Protein AF-A0A9E7KMR8-F1 (afdb_monomer)

Radius of gyration: 13.75 Å; Cα contacts (8 Å, |Δi|>4): 75; chains: 1; bounding box: 34×32×30 Å

Secondary structure (DSSP, 8-state):
-----HHHHHHHHHHHHHH-SS-SSEEEHHHHHHHHHHTT----HHHHHHHHHTT-SS-SSEEEHHHHHHHHHHHHHTSSS--S---THHHHHHHHHHHHHHHSS--

pLDDT: mean 72.08, std 16.03, range [33.34, 89.75]

Foldseek 3Di:
DPDDDPVNLVLLVVLVCLQDVVPPQWRALVSVQVLLVVVVHHDDSVVSQVLCVVQVPVPPRIHGSVSSCVLVVVVVVPPDDDDPDDDDNSVSSVVSSVVVVVVPPPD

Organism: NCBI:txid320322

Mean predicted aligned error: 9.57 Å

Structure (mmCIF, N/CA/C/O backbone):
data_AF-A0A9E7KMR8-F1
#
_entry.id   AF-A0A9E7KMR8-F1
#
loop_
_atom_site.group_PDB
_atom_site.id
_atom_site.type_symbol
_atom_site.label_atom_id
_atom_site.label_alt_id
_atom_site.label_comp_id
_atom_site.label_asym_id
_atom_site.label_entity_id
_atom_site.label_seq_id
_atom_site.pdbx_PDB_ins_code
_atom_site.Cartn_x
_atom_site.Cartn_y
_atom_site.Cartn_z
_atom_site.occupancy
_atom_site.B_iso_or_equiv
_atom_site.auth_seq_id
_atom_site.auth_comp_id
_atom_site.auth_asym_id
_atom_site.auth_atom_id
_atom_site.pdbx_PDB_model_num
ATOM 1 N N . MET A 1 1 ? 17.692 -15.069 -8.420 1.00 45.44 1 MET A N 1
ATOM 2 C CA . MET A 1 1 ? 16.412 -14.342 -8.398 1.00 45.44 1 MET A CA 1
ATOM 3 C C . MET A 1 1 ? 15.337 -15.403 -8.337 1.00 45.44 1 MET A C 1
ATOM 5 O O . MET A 1 1 ? 15.158 -16.107 -9.320 1.00 45.44 1 MET A O 1
ATOM 9 N N . ASP A 1 2 ? 14.780 -15.646 -7.154 1.00 53.00 2 ASP A N 1
ATOM 10 C CA . ASP A 1 2 ? 13.748 -16.662 -6.948 1.00 53.00 2 ASP A CA 1
ATOM 11 C C . ASP A 1 2 ? 12.556 -16.337 -7.849 1.00 53.00 2 ASP A C 1
ATOM 13 O O . ASP A 1 2 ? 11.912 -15.303 -7.690 1.00 53.00 2 ASP A O 1
ATOM 17 N N . LEU A 1 3 ? 12.347 -17.184 -8.854 1.00 56.38 3 LEU A N 1
ATOM 18 C CA . LEU A 1 3 ? 11.272 -17.060 -9.827 1.00 56.38 3 LEU A CA 1
ATOM 19 C C . LEU A 1 3 ? 9.958 -17.354 -9.103 1.00 56.38 3 LEU A C 1
ATOM 21 O O . LEU A 1 3 ? 9.582 -18.515 -8.946 1.00 56.38 3 LEU A O 1
ATOM 25 N N . LEU A 1 4 ? 9.291 -16.302 -8.624 1.00 67.62 4 LEU A N 1
ATOM 26 C CA . LEU A 1 4 ? 7.864 -16.378 -8.327 1.00 67.62 4 LEU A CA 1
ATOM 27 C C . LEU A 1 4 ? 7.171 -16.874 -9.598 1.00 67.62 4 LEU A C 1
ATOM 29 O O . LEU A 1 4 ? 7.463 -16.387 -10.693 1.00 67.62 4 LEU A O 1
ATOM 33 N N . THR A 1 5 ? 6.318 -17.885 -9.471 1.00 78.69 5 THR A N 1
ATOM 34 C CA . THR A 1 5 ? 5.591 -18.415 -10.630 1.00 78.69 5 THR A CA 1
ATOM 35 C C . THR A 1 5 ? 4.595 -17.375 -11.133 1.00 78.69 5 THR A C 1
ATOM 37 O O . THR A 1 5 ? 4.129 -16.537 -10.362 1.00 78.69 5 THR A O 1
ATOM 40 N N . GLU A 1 6 ? 4.228 -17.438 -12.414 1.00 78.94 6 GLU A N 1
ATOM 41 C CA . GLU A 1 6 ? 3.209 -16.544 -12.992 1.00 78.94 6 GLU A CA 1
ATOM 42 C C . GLU A 1 6 ? 1.898 -16.579 -12.191 1.00 78.94 6 GLU A C 1
ATOM 44 O O . GLU A 1 6 ? 1.259 -15.552 -11.998 1.00 78.94 6 GLU A O 1
ATOM 49 N N . GLU A 1 7 ? 1.554 -17.740 -11.633 1.00 78.62 7 GLU A N 1
ATOM 50 C CA . GLU A 1 7 ? 0.391 -17.922 -10.761 1.00 78.62 7 GLU A CA 1
ATOM 51 C C . GLU A 1 7 ? 0.517 -17.124 -9.449 1.00 78.62 7 GLU A C 1
ATOM 53 O O . GLU A 1 7 ? -0.408 -16.414 -9.067 1.00 78.62 7 GLU A O 1
ATOM 58 N N . GLN A 1 8 ? 1.691 -17.145 -8.803 1.00 75.88 8 GLN A N 1
ATOM 59 C CA . GLN A 1 8 ? 1.947 -16.340 -7.603 1.00 75.88 8 GLN A CA 1
ATOM 60 C C . GLN A 1 8 ? 1.958 -14.845 -7.913 1.00 75.88 8 GLN A C 1
ATOM 62 O O . GLN A 1 8 ? 1.422 -14.052 -7.144 1.00 75.88 8 GLN A O 1
ATOM 67 N N . ILE A 1 9 ? 2.562 -14.456 -9.037 1.00 80.88 9 ILE A N 1
ATOM 68 C CA . ILE A 1 9 ? 2.569 -13.062 -9.485 1.00 80.88 9 ILE A CA 1
ATOM 69 C C . ILE A 1 9 ? 1.132 -12.597 -9.729 1.00 80.88 9 ILE A C 1
ATOM 71 O O . ILE A 1 9 ? 0.785 -11.513 -9.274 1.00 80.88 9 ILE A O 1
ATOM 75 N N . SER A 1 10 ? 0.285 -13.423 -10.350 1.00 82.50 10 SER A N 1
ATOM 76 C CA . SER A 1 10 ? -1.136 -13.124 -10.551 1.00 82.50 10 SER A CA 1
ATOM 77 C C . SER A 1 10 ? -1.879 -12.957 -9.225 1.00 82.50 10 SER A C 1
ATOM 79 O O . SER A 1 10 ? -2.595 -11.973 -9.058 1.00 82.50 10 SER A O 1
ATOM 81 N N . GLU A 1 11 ? -1.673 -13.849 -8.248 1.00 79.44 11 GLU A N 1
ATOM 82 C CA . GLU A 1 11 ? -2.271 -13.702 -6.910 1.00 79.44 11 GLU A CA 1
ATOM 83 C C . GLU A 1 1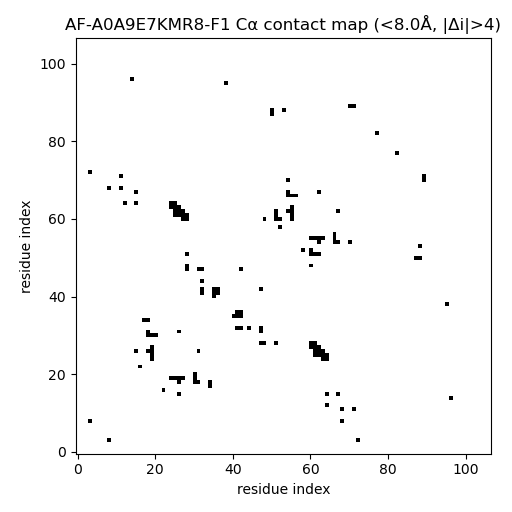1 ? -1.831 -12.391 -6.232 1.00 79.44 11 GLU A C 1
ATOM 85 O O . GLU A 1 11 ? -2.644 -11.699 -5.611 1.00 79.44 11 GLU A O 1
ATOM 90 N N . PHE A 1 12 ? -0.553 -12.020 -6.361 1.00 80.75 12 PHE A N 1
ATOM 91 C CA . PHE A 1 12 ? -0.025 -10.774 -5.802 1.00 80.75 12 PHE A CA 1
ATOM 92 C C . PHE A 1 12 ? -0.480 -9.534 -6.569 1.00 80.75 12 PHE A C 1
ATOM 94 O O . PHE A 1 12 ? -0.691 -8.495 -5.956 1.00 80.75 12 PHE A O 1
ATOM 101 N N . GLN A 1 13 ? -0.678 -9.627 -7.878 1.00 83.50 13 GLN A N 1
ATOM 102 C CA . GLN A 1 13 ? -1.194 -8.539 -8.700 1.00 83.50 13 GLN A CA 1
ATOM 103 C C . GLN A 1 13 ? -2.669 -8.279 -8.397 1.00 83.50 13 GLN A C 1
ATOM 105 O O . GLN A 1 13 ? -3.085 -7.139 -8.207 1.00 83.50 13 GLN A O 1
ATOM 110 N N . GLU A 1 14 ? -3.457 -9.343 -8.265 1.00 83.00 14 GLU A N 1
ATOM 111 C CA . GLU A 1 14 ? -4.842 -9.259 -7.827 1.00 83.00 14 GLU A CA 1
ATOM 112 C C . GLU A 1 14 ? -4.955 -8.649 -6.428 1.00 83.00 14 GLU A C 1
ATOM 114 O O . GLU A 1 14 ? -5.85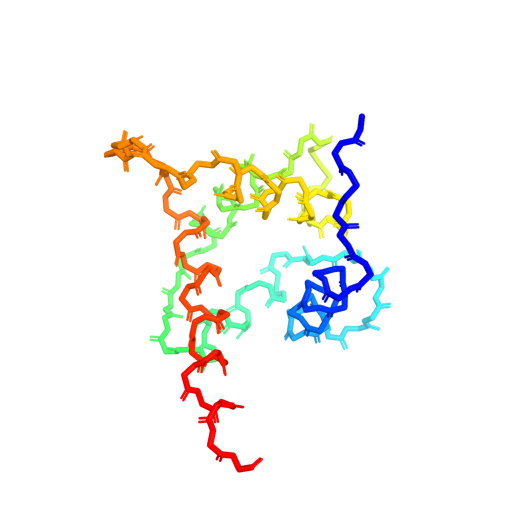7 -7.851 -6.169 1.00 83.00 14 GLU A O 1
ATOM 119 N N . ALA A 1 15 ? -4.075 -9.056 -5.512 1.00 81.50 15 ALA A N 1
ATOM 120 C CA . ALA A 1 15 ? -3.943 -8.474 -4.185 1.00 81.50 15 ALA A CA 1
ATOM 121 C C . ALA A 1 15 ? -3.634 -6.978 -4.260 1.00 81.50 15 ALA A C 1
ATOM 123 O O . ALA A 1 15 ? -4.325 -6.191 -3.621 1.00 81.50 15 ALA A O 1
ATOM 124 N N . PHE A 1 16 ? -2.636 -6.608 -5.061 1.00 83.19 16 PHE A N 1
ATOM 125 C CA . PHE A 1 16 ? -2.163 -5.241 -5.226 1.00 83.19 16 PHE A CA 1
ATOM 126 C C . PHE A 1 16 ? -3.267 -4.318 -5.745 1.00 83.19 16 PHE A C 1
ATOM 128 O O . PHE A 1 16 ? -3.554 -3.321 -5.102 1.00 83.19 16 PHE A O 1
ATOM 135 N N . CYS A 1 17 ? -3.997 -4.728 -6.785 1.00 84.31 17 CYS A N 1
ATOM 136 C CA . CYS A 1 17 ? -5.141 -3.990 -7.346 1.00 84.31 17 CYS A CA 1
ATOM 137 C C . CYS A 1 17 ? -6.313 -3.807 -6.356 1.00 84.31 17 CYS A C 1
ATOM 139 O O . CYS A 1 17 ? -7.241 -3.029 -6.564 1.00 84.31 17 CYS A O 1
ATOM 141 N N . LEU A 1 18 ? -6.317 -4.552 -5.250 1.00 82.44 18 LEU A N 1
ATOM 142 C CA . LEU A 1 18 ? -7.297 -4.361 -4.188 1.00 82.44 18 LEU A CA 1
ATOM 143 C C . LEU A 1 18 ? -6.940 -3.149 -3.314 1.00 82.44 18 LEU A C 1
ATOM 145 O O . LEU A 1 18 ? -7.859 -2.472 -2.836 1.00 82.44 18 LEU A O 1
ATOM 149 N N . PHE A 1 19 ? -5.639 -2.891 -3.149 1.00 82.31 19 PHE A N 1
ATOM 150 C CA . PHE A 1 19 ? -5.072 -1.743 -2.446 1.00 82.31 19 PHE A CA 1
ATOM 151 C C . PHE A 1 19 ? -4.951 -0.516 -3.351 1.00 82.31 19 PHE A C 1
ATOM 153 O O . PHE A 1 19 ? -5.529 0.508 -3.008 1.00 82.31 19 PHE A O 1
ATOM 160 N N . ASP A 1 20 ? -4.279 -0.668 -4.488 1.00 86.00 20 ASP A N 1
ATOM 161 C CA . ASP A 1 20 ? -4.097 0.332 -5.542 1.00 86.00 20 ASP A CA 1
ATOM 162 C C . ASP A 1 20 ? -5.439 0.590 -6.254 1.00 86.00 20 ASP A C 1
ATOM 164 O O . ASP A 1 20 ? -5.974 -0.278 -6.956 1.00 86.00 20 ASP A O 1
ATOM 168 N N . LYS A 1 21 ? -6.045 1.749 -5.981 1.00 81.00 21 LYS A N 1
ATOM 169 C CA . LYS A 1 21 ? -7.373 2.127 -6.489 1.00 81.00 21 LYS A CA 1
ATOM 170 C C . LYS A 1 21 ? -7.301 2.911 -7.781 1.00 81.00 21 LYS A C 1
ATOM 172 O O . LYS A 1 21 ? -8.260 2.842 -8.557 1.00 81.00 21 LYS A O 1
ATOM 177 N N . ASP A 1 22 ? -6.243 3.680 -7.975 1.00 85.00 22 ASP A N 1
ATOM 178 C CA . ASP A 1 22 ? -6.052 4.492 -9.170 1.00 85.00 22 ASP A CA 1
ATOM 179 C C . ASP A 1 22 ? -5.311 3.737 -10.286 1.00 85.00 22 ASP A C 1
ATOM 181 O O . ASP A 1 22 ? -5.420 4.116 -11.456 1.00 85.00 22 ASP A O 1
ATOM 185 N N . GLY A 1 23 ? -4.699 2.599 -9.959 1.00 82.38 23 GLY A N 1
ATOM 186 C CA . GLY A 1 23 ? -3.998 1.722 -10.884 1.00 82.38 23 GLY A CA 1
ATOM 187 C C . GLY A 1 23 ? -2.640 2.278 -11.296 1.00 82.38 23 GLY A C 1
ATOM 188 O O . GLY A 1 23 ? -2.187 1.971 -12.406 1.00 82.38 23 GLY A O 1
ATOM 189 N N . ASP A 1 24 ? -2.030 3.135 -10.475 1.00 86.62 24 ASP A N 1
ATOM 190 C CA . ASP A 1 24 ? -0.754 3.780 -10.780 1.00 86.62 24 ASP A CA 1
ATOM 191 C C . ASP A 1 24 ? 0.459 2.849 -10.566 1.00 86.62 24 ASP A C 1
ATOM 193 O O . ASP A 1 24 ? 1.551 3.122 -11.076 1.00 86.62 24 ASP A O 1
ATOM 197 N N . GLY A 1 25 ? 0.249 1.697 -9.914 1.00 85.56 25 GLY A N 1
ATOM 198 C CA . GLY A 1 25 ? 1.291 0.720 -9.609 1.00 85.56 25 GLY A CA 1
ATOM 199 C C . GLY A 1 25 ? 2.019 0.958 -8.280 1.00 85.56 25 GLY A C 1
ATOM 200 O O . GLY A 1 25 ? 2.999 0.249 -8.009 1.00 85.56 25 GLY A O 1
ATOM 201 N N . CYS A 1 26 ? 1.539 1.892 -7.454 1.00 87.75 26 CYS A N 1
ATOM 202 C CA . CYS A 1 26 ? 2.135 2.337 -6.199 1.00 87.75 26 CYS A CA 1
ATOM 203 C C . CYS A 1 26 ? 1.059 2.520 -5.114 1.00 87.75 26 CYS A C 1
ATOM 205 O O . CYS A 1 26 ? 0.210 3.389 -5.192 1.00 87.75 26 CYS A O 1
ATOM 207 N N . ILE A 1 27 ? 1.123 1.761 -4.018 1.00 87.75 27 ILE A N 1
ATOM 208 C CA . ILE A 1 27 ? 0.150 1.929 -2.928 1.00 87.75 27 ILE A CA 1
ATOM 209 C C . ILE A 1 27 ? 0.580 3.094 -2.043 1.00 87.75 27 ILE A C 1
ATOM 211 O O . ILE A 1 27 ? 1.580 3.016 -1.321 1.00 87.75 27 ILE A O 1
ATOM 215 N N . THR A 1 28 ? -0.216 4.151 -2.038 1.00 89.75 28 THR A N 1
ATOM 216 C CA . THR A 1 28 ? -0.012 5.315 -1.173 1.00 89.75 28 THR A CA 1
ATOM 217 C C . THR A 1 28 ? -0.529 5.082 0.252 1.00 89.75 28 THR A C 1
ATOM 219 O O . THR A 1 28 ? -1.303 4.162 0.542 1.00 89.75 28 THR A O 1
ATOM 222 N N . LEU A 1 29 ? -0.136 5.960 1.182 1.00 88.50 29 LEU A N 1
ATOM 223 C CA . LEU A 1 29 ? -0.632 5.933 2.563 1.00 88.50 29 LEU A CA 1
ATOM 224 C C . LEU A 1 29 ? -2.158 6.033 2.654 1.00 88.50 29 LEU A C 1
ATOM 226 O O . LEU A 1 29 ? -2.782 5.365 3.485 1.00 88.50 29 LEU A O 1
ATOM 230 N N . GLU A 1 30 ? -2.759 6.855 1.798 1.00 89.19 30 GLU A N 1
ATOM 231 C CA . GLU A 1 30 ? -4.203 7.067 1.757 1.00 89.19 30 GLU A CA 1
ATOM 232 C C . GLU A 1 30 ? -4.944 5.807 1.300 1.00 89.19 30 GLU A C 1
ATOM 234 O O . GLU A 1 30 ? -5.954 5.420 1.900 1.00 89.19 30 GLU A O 1
ATOM 239 N N . GLU A 1 31 ? -4.419 5.120 0.290 1.00 88.94 31 GLU A N 1
ATOM 240 C CA . GLU A 1 31 ? -4.985 3.877 -0.230 1.00 88.94 31 GLU A CA 1
ATOM 241 C C . GLU A 1 31 ? -4.846 2.730 0.762 1.00 88.94 31 GLU A C 1
ATOM 243 O O . GLU A 1 31 ? -5.829 2.046 1.075 1.00 88.94 31 GLU A O 1
ATOM 248 N N . LEU A 1 32 ? -3.657 2.580 1.353 1.00 86.06 32 LEU A N 1
ATOM 249 C CA . LEU A 1 32 ? -3.414 1.617 2.420 1.00 86.06 32 LEU A CA 1
ATOM 250 C C . LEU A 1 32 ? -4.383 1.849 3.588 1.00 86.06 32 LEU A C 1
ATOM 252 O O . LEU A 1 32 ? -5.042 0.917 4.057 1.00 86.06 32 LEU A O 1
ATOM 256 N N . GLY A 1 33 ? -4.529 3.102 4.026 1.00 86.31 33 GLY A N 1
ATOM 257 C CA . GLY A 1 33 ? -5.461 3.487 5.081 1.00 86.31 33 GLY A CA 1
ATOM 258 C C . GLY A 1 33 ? -6.917 3.195 4.725 1.00 86.31 33 GLY A C 1
ATOM 259 O O . GLY A 1 33 ? -7.665 2.683 5.561 1.00 86.31 33 GLY A O 1
ATOM 260 N N . THR A 1 34 ? -7.321 3.466 3.485 1.00 87.19 34 THR A N 1
ATOM 261 C CA . THR A 1 34 ? -8.680 3.214 2.985 1.00 87.19 34 THR A CA 1
ATOM 262 C C . THR A 1 34 ? -9.014 1.726 3.002 1.00 87.19 34 THR A C 1
ATOM 264 O O . THR A 1 34 ? -10.095 1.333 3.458 1.00 87.19 34 THR A O 1
ATOM 267 N N . VAL A 1 35 ? -8.085 0.873 2.568 1.00 83.50 35 VAL A N 1
ATOM 268 C CA . VAL A 1 35 ? -8.288 -0.581 2.574 1.00 83.50 35 VAL A CA 1
ATOM 269 C C . VAL A 1 35 ? -8.313 -1.129 3.994 1.00 83.50 35 VAL A C 1
ATOM 271 O O . VAL A 1 35 ? -9.210 -1.900 4.329 1.00 83.50 35 VAL A O 1
ATOM 274 N N . ILE A 1 36 ? -7.401 -0.693 4.865 1.00 81.44 36 ILE A N 1
ATOM 275 C CA . ILE A 1 36 ? -7.378 -1.149 6.260 1.00 81.44 36 ILE A CA 1
ATOM 276 C C . ILE A 1 36 ? -8.668 -0.734 6.994 1.00 81.44 36 ILE A C 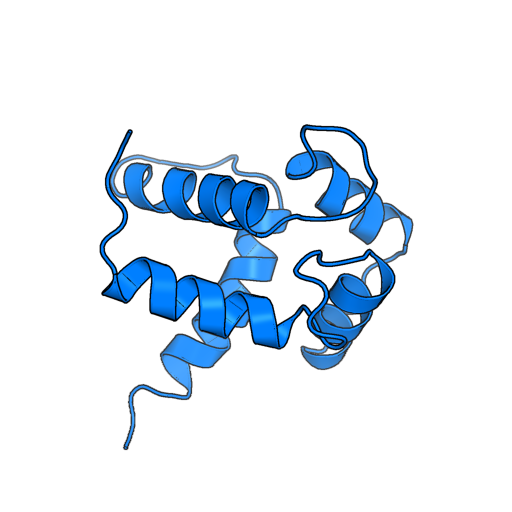1
ATOM 278 O O . ILE A 1 36 ? -9.267 -1.561 7.689 1.00 81.44 36 ILE A O 1
ATOM 282 N N . LYS A 1 37 ? -9.164 0.488 6.753 1.00 83.81 37 LYS A N 1
ATOM 283 C CA . LYS A 1 37 ? -10.479 0.958 7.231 1.00 83.81 37 LYS A CA 1
ATOM 284 C C . LYS A 1 37 ? -11.632 0.117 6.703 1.00 83.81 37 LYS A C 1
ATOM 286 O O . LYS A 1 37 ? -12.528 -0.236 7.469 1.00 83.81 37 LYS A O 1
ATOM 291 N N . SER A 1 38 ? -11.582 -0.275 5.432 1.00 80.31 38 SER A N 1
ATOM 292 C CA . SER A 1 38 ? -12.596 -1.139 4.809 1.00 80.31 38 SER A CA 1
ATOM 293 C C . SER A 1 38 ? -12.658 -2.539 5.430 1.00 80.31 38 SER A C 1
ATOM 295 O O . SER A 1 38 ? -13.687 -3.205 5.355 1.00 80.31 38 SER A O 1
ATOM 297 N N . LEU A 1 39 ? -11.586 -2.980 6.093 1.00 72.88 39 LEU A N 1
ATOM 298 C CA . LEU A 1 39 ? -11.525 -4.249 6.825 1.00 72.88 39 LEU A CA 1
ATOM 299 C C . LEU A 1 39 ? -11.968 -4.129 8.287 1.00 72.88 39 LEU A C 1
ATOM 301 O O . LEU A 1 39 ? -11.867 -5.094 9.044 1.00 72.88 39 LEU A O 1
ATOM 305 N N . GLY A 1 40 ? -12.439 -2.950 8.698 1.00 80.50 40 GLY A N 1
ATOM 306 C CA . GLY A 1 40 ? -12.870 -2.674 10.065 1.00 80.50 40 GLY A CA 1
ATOM 307 C C . GLY A 1 40 ? -11.725 -2.368 11.032 1.00 80.50 40 GLY A C 1
ATOM 308 O O . GLY A 1 40 ? -11.952 -2.327 12.240 1.00 80.50 40 GLY A O 1
ATOM 309 N N . GLN A 1 41 ? -10.504 -2.146 10.537 1.00 78.44 41 GLN A N 1
ATOM 310 C CA . GLN A 1 41 ? -9.388 -1.662 11.349 1.00 78.44 41 GLN A CA 1
ATOM 311 C C . GLN A 1 41 ? -9.206 -0.156 11.149 1.00 78.44 41 GLN A C 1
ATOM 313 O O . GLN A 1 41 ? -9.216 0.320 10.026 1.00 78.44 41 GLN A O 1
ATOM 318 N N . ASN A 1 42 ? -8.972 0.603 12.216 1.00 83.56 42 ASN A N 1
ATOM 319 C CA . ASN A 1 42 ? -8.781 2.051 12.114 1.00 83.56 42 ASN A CA 1
ATOM 320 C C . ASN A 1 42 ? -7.392 2.459 12.634 1.00 83.56 42 ASN A C 1
ATOM 322 O O . ASN A 1 42 ? -7.299 2.917 13.772 1.00 83.56 42 ASN A O 1
ATOM 326 N N . PRO A 1 43 ? -6.320 2.229 11.849 1.00 82.69 43 PRO A N 1
ATOM 327 C CA . PRO A 1 43 ? -4.969 2.629 12.223 1.00 82.69 43 PRO A CA 1
ATOM 328 C C . PRO A 1 43 ? -4.828 4.151 12.232 1.00 82.69 43 PRO A C 1
ATOM 330 O O . PRO A 1 43 ? -5.497 4.857 11.467 1.00 82.69 43 PRO A O 1
ATOM 333 N N . SER A 1 44 ? -3.925 4.638 13.075 1.00 89.00 44 SER A N 1
ATOM 334 C CA . SER A 1 44 ? -3.479 6.032 13.040 1.00 89.00 44 SER A CA 1
ATOM 335 C C . SER A 1 44 ? -2.591 6.297 11.821 1.00 89.00 44 SER A C 1
ATOM 337 O O . SER A 1 44 ? -1.980 5.380 11.275 1.00 89.00 44 SER A O 1
ATOM 339 N N . GLU A 1 45 ? -2.471 7.560 11.413 1.00 87.81 45 GLU A N 1
ATOM 340 C CA . GLU A 1 45 ? -1.549 7.961 10.341 1.00 87.81 45 GLU A CA 1
ATOM 341 C C . GLU A 1 45 ? -0.101 7.558 10.653 1.00 87.81 45 GLU A C 1
ATOM 343 O O . GLU A 1 45 ? 0.590 7.034 9.788 1.00 87.81 45 GLU A O 1
ATOM 348 N N . GLU A 1 46 ? 0.321 7.696 11.912 1.00 88.69 46 GLU A N 1
ATOM 349 C CA . GLU A 1 46 ? 1.636 7.256 12.392 1.00 88.69 46 GLU A CA 1
ATOM 350 C C . GLU A 1 46 ? 1.840 5.748 12.203 1.00 88.69 46 GLU A C 1
ATOM 352 O O . GLU A 1 46 ? 2.891 5.328 11.726 1.00 88.69 46 GLU A O 1
ATOM 357 N N . GLU A 1 47 ? 0.820 4.932 12.500 1.00 86.38 47 GLU A N 1
ATOM 358 C CA . GLU A 1 47 ? 0.879 3.492 12.237 1.00 86.38 47 GLU A CA 1
ATOM 359 C C . GLU A 1 47 ? 0.989 3.224 10.738 1.00 86.38 47 GLU A C 1
ATOM 361 O O . GLU A 1 47 ? 1.811 2.414 10.337 1.00 86.38 47 GLU A O 1
ATOM 366 N N . LEU A 1 48 ? 0.196 3.895 9.898 1.00 86.00 48 LEU A N 1
ATOM 367 C CA . LEU A 1 48 ? 0.269 3.723 8.444 1.00 86.00 48 LEU A CA 1
ATOM 368 C C . LEU A 1 48 ? 1.646 4.114 7.892 1.00 86.00 48 LEU A C 1
ATOM 370 O O . LEU A 1 48 ? 2.180 3.417 7.033 1.00 86.00 48 LEU A O 1
ATOM 374 N N . GLN A 1 49 ? 2.245 5.185 8.412 1.00 87.12 49 GLN A N 1
ATOM 375 C CA . GLN A 1 49 ? 3.596 5.598 8.046 1.00 87.12 49 GLN A CA 1
ATOM 376 C C . GLN A 1 49 ? 4.646 4.584 8.481 1.00 87.12 49 GLN A C 1
ATOM 378 O O . GLN A 1 49 ? 5.526 4.262 7.688 1.00 87.12 49 GLN A O 1
ATOM 383 N N . GLU A 1 50 ? 4.575 4.072 9.713 1.00 85.19 50 GLU A N 1
ATOM 384 C CA . GLU A 1 50 ? 5.453 2.976 10.131 1.00 85.19 50 GLU A CA 1
ATOM 385 C C . GLU A 1 50 ? 5.255 1.764 9.225 1.00 85.19 50 GLU A C 1
ATOM 387 O O . GLU A 1 50 ? 6.230 1.147 8.806 1.00 85.19 50 GLU A O 1
ATOM 392 N N . MET A 1 51 ? 4.008 1.481 8.843 1.00 81.81 51 MET A N 1
ATOM 393 C CA . MET A 1 51 ? 3.703 0.353 7.982 1.00 81.81 51 MET A CA 1
ATOM 394 C C . MET A 1 51 ? 4.341 0.470 6.598 1.00 81.81 51 MET A C 1
ATOM 396 O O . MET A 1 51 ? 4.853 -0.522 6.088 1.00 81.81 51 MET A O 1
ATOM 400 N N . ILE A 1 52 ? 4.318 1.662 6.004 1.00 84.50 52 ILE A N 1
ATOM 401 C CA . ILE A 1 52 ? 4.973 1.927 4.721 1.00 84.50 52 ILE A CA 1
ATOM 402 C C . ILE A 1 52 ? 6.482 1.854 4.892 1.00 84.50 52 ILE A C 1
ATOM 404 O O . ILE A 1 52 ? 7.108 1.070 4.198 1.00 84.50 52 ILE A O 1
ATOM 408 N N . ARG A 1 53 ? 7.055 2.553 5.879 1.00 84.75 53 ARG A N 1
ATOM 409 C CA . ARG A 1 53 ? 8.510 2.595 6.131 1.00 84.75 53 ARG A CA 1
ATOM 410 C C . ARG A 1 53 ? 9.160 1.229 6.347 1.00 84.75 53 ARG A C 1
ATOM 412 O O . ARG A 1 53 ? 10.359 1.090 6.141 1.00 84.75 53 ARG A O 1
ATOM 419 N N . GLU A 1 54 ? 8.416 0.230 6.817 1.00 80.62 54 GLU A N 1
ATOM 420 C CA . GLU A 1 54 ? 8.945 -1.133 6.961 1.00 80.62 54 GLU A CA 1
ATOM 421 C C . GLU A 1 54 ? 9.127 -1.864 5.616 1.00 80.62 54 GLU A C 1
ATOM 423 O O . GLU A 1 54 ? 9.854 -2.860 5.554 1.00 80.62 54 GLU A O 1
ATOM 428 N N . VAL A 1 55 ? 8.459 -1.404 4.556 1.00 78.75 55 VAL A N 1
ATOM 429 C CA . VAL A 1 55 ? 8.429 -2.026 3.221 1.00 78.75 55 VAL A CA 1
ATOM 430 C C . VAL A 1 55 ? 9.138 -1.153 2.189 1.00 78.75 55 VAL A C 1
ATOM 432 O O . VAL A 1 55 ? 9.940 -1.671 1.410 1.00 78.75 55 VAL A O 1
ATOM 435 N N . ASP A 1 56 ? 8.861 0.145 2.266 1.00 85.31 56 ASP A N 1
ATOM 436 C CA . ASP A 1 56 ? 9.433 1.258 1.520 1.00 85.31 56 ASP A CA 1
ATOM 437 C C . ASP A 1 56 ? 10.944 1.331 1.776 1.00 85.31 56 ASP A C 1
ATOM 439 O O . ASP A 1 56 ? 11.427 1.807 2.809 1.00 85.31 56 ASP A O 1
ATOM 443 N N . SER A 1 57 ? 11.697 0.740 0.853 1.00 78.88 57 SER A N 1
ATOM 444 C CA . SER A 1 57 ? 13.152 0.632 0.937 1.00 78.88 57 SER A CA 1
ATOM 445 C C . SER A 1 57 ? 13.849 1.798 0.243 1.00 78.88 57 SER A C 1
ATOM 447 O O . SER A 1 57 ? 15.023 2.056 0.527 1.00 78.88 57 SER A O 1
ATOM 449 N N . ASP A 1 58 ? 13.159 2.467 -0.680 1.00 84.25 58 ASP A N 1
ATOM 450 C CA . ASP A 1 58 ? 13.661 3.632 -1.404 1.00 84.25 58 ASP A CA 1
ATOM 451 C C . ASP A 1 58 ? 13.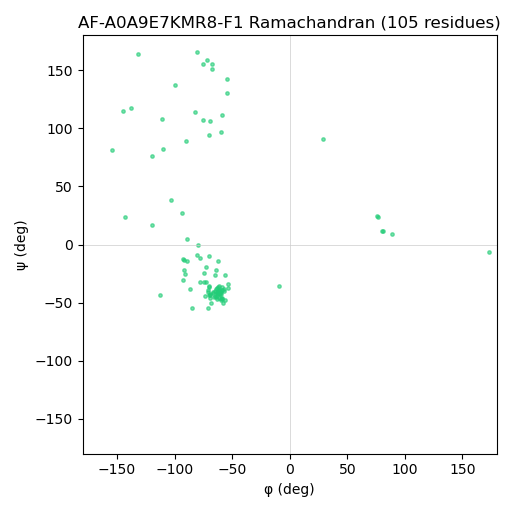310 4.963 -0.706 1.00 84.25 58 ASP A C 1
ATOM 453 O O . ASP A 1 58 ? 13.949 5.986 -0.968 1.00 84.25 58 ASP A O 1
ATOM 457 N N . GLY A 1 59 ? 12.399 4.927 0.267 1.00 83.50 59 GLY A N 1
ATOM 458 C CA . GLY A 1 59 ? 11.970 6.048 1.093 1.00 83.50 59 GLY A CA 1
ATOM 459 C C . GLY A 1 59 ? 11.020 6.996 0.366 1.00 83.50 59 GLY A C 1
ATOM 460 O O . GLY A 1 59 ? 10.979 8.182 0.716 1.00 83.50 59 GLY A O 1
ATOM 461 N N . ASN A 1 60 ?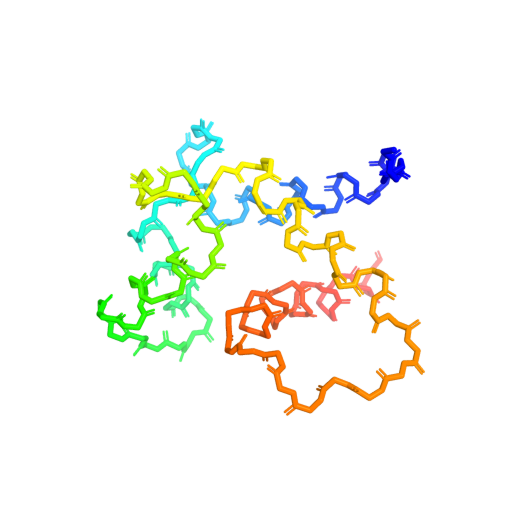 10.320 6.523 -0.668 1.00 85.31 60 ASN A N 1
ATOM 462 C CA . ASN A 1 60 ? 9.454 7.361 -1.493 1.00 85.31 60 ASN A CA 1
ATOM 463 C C . ASN A 1 60 ? 8.070 7.619 -0.856 1.00 85.31 60 ASN A C 1
ATOM 465 O O . ASN A 1 60 ? 7.335 8.499 -1.312 1.00 85.31 60 ASN A O 1
ATOM 469 N N . GLY A 1 61 ? 7.739 6.923 0.240 1.00 85.06 61 GLY A N 1
ATOM 470 C CA . GLY A 1 61 ? 6.478 7.059 0.971 1.00 85.06 61 GLY A CA 1
ATOM 471 C C . GLY A 1 61 ? 5.296 6.312 0.346 1.00 85.06 61 GLY A C 1
ATOM 472 O O . GLY A 1 61 ? 4.154 6.521 0.766 1.00 85.06 61 GLY A O 1
ATOM 473 N N . THR A 1 62 ? 5.556 5.447 -0.628 1.00 88.31 62 THR A N 1
ATOM 474 C CA . THR A 1 62 ? 4.599 4.578 -1.319 1.00 88.31 62 THR A CA 1
ATOM 475 C C . THR A 1 62 ? 5.147 3.154 -1.369 1.00 88.31 62 THR A C 1
ATOM 477 O O . THR A 1 62 ? 6.313 2.923 -1.082 1.00 88.31 62 THR A O 1
ATOM 480 N N . ILE A 1 63 ? 4.292 2.173 -1.651 1.00 87.75 63 ILE A N 1
ATOM 481 C CA . ILE A 1 63 ? 4.715 0.778 -1.793 1.00 87.75 63 ILE A CA 1
ATOM 482 C C . ILE A 1 63 ? 4.573 0.387 -3.253 1.00 87.75 63 ILE A C 1
ATOM 484 O O . ILE A 1 63 ? 3.462 0.173 -3.745 1.00 87.75 63 ILE A O 1
ATOM 488 N N . GLU A 1 64 ? 5.697 0.238 -3.934 1.00 89.25 64 GLU A N 1
ATOM 489 C CA . GLU A 1 64 ? 5.709 -0.175 -5.332 1.00 89.25 64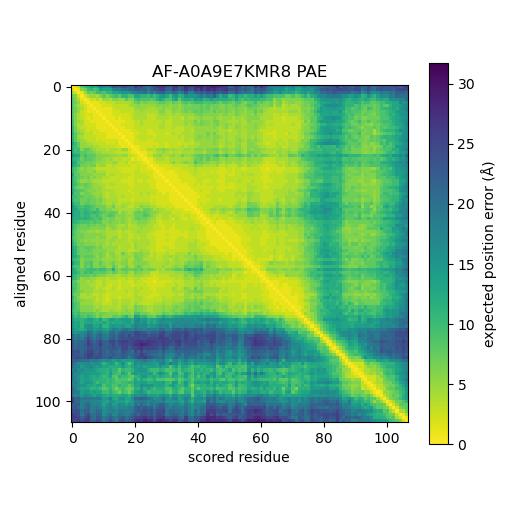 GLU A CA 1
ATOM 490 C C . GLU A 1 64 ? 5.409 -1.673 -5.464 1.00 89.25 64 GLU A C 1
ATOM 492 O O . GLU A 1 64 ? 5.695 -2.481 -4.570 1.00 89.25 64 GLU A O 1
ATOM 497 N N . PHE A 1 65 ? 4.903 -2.098 -6.626 1.00 84.56 65 PHE A N 1
ATOM 498 C CA . PHE A 1 65 ? 4.654 -3.521 -6.883 1.00 84.56 65 PHE A CA 1
ATOM 499 C C . PHE A 1 65 ? 5.895 -4.399 -6.631 1.00 84.56 65 PHE A C 1
ATOM 501 O O . PHE A 1 65 ? 5.791 -5.496 -6.078 1.00 84.56 65 PHE A O 1
ATOM 508 N N . ALA A 1 66 ? 7.092 -3.911 -6.970 1.00 84.31 66 ALA A N 1
ATOM 509 C CA . ALA A 1 66 ? 8.346 -4.624 -6.729 1.00 84.31 66 ALA A CA 1
ATOM 510 C C . ALA A 1 66 ? 8.650 -4.810 -5.229 1.00 84.31 66 ALA A C 1
ATOM 512 O O . ALA A 1 66 ? 9.093 -5.885 -4.810 1.00 84.31 66 ALA A O 1
ATOM 513 N N . GLU A 1 67 ? 8.382 -3.795 -4.409 1.00 85.56 67 GLU A N 1
ATOM 514 C CA . GLU A 1 67 ? 8.575 -3.834 -2.957 1.00 85.56 67 GLU A CA 1
ATOM 515 C C . GLU A 1 67 ? 7.544 -4.739 -2.283 1.00 85.56 67 GLU A C 1
ATOM 517 O O . GLU A 1 67 ? 7.889 -5.571 -1.434 1.00 85.56 67 GLU A O 1
ATOM 522 N N . PHE A 1 68 ? 6.295 -4.671 -2.746 1.00 81.75 68 PHE A N 1
ATOM 523 C CA . PHE A 1 68 ? 5.227 -5.571 -2.333 1.00 81.75 68 PHE A CA 1
ATOM 524 C C . PHE A 1 68 ? 5.579 -7.037 -2.629 1.00 81.75 68 PHE A C 1
ATOM 526 O O . PHE A 1 68 ? 5.472 -7.904 -1.755 1.00 81.75 68 PHE A O 1
ATOM 533 N N . LEU A 1 69 ? 6.082 -7.328 -3.835 1.00 79.69 69 LEU A N 1
ATOM 534 C CA . LEU A 1 69 ? 6.566 -8.661 -4.197 1.00 79.69 69 LEU A CA 1
ATOM 535 C C . LEU A 1 69 ? 7.740 -9.101 -3.322 1.00 79.69 69 LEU A C 1
ATOM 537 O O . LEU A 1 69 ? 7.793 -10.264 -2.921 1.00 79.69 69 LEU A O 1
ATOM 541 N N . ASN A 1 70 ? 8.672 -8.204 -2.993 1.00 78.81 70 ASN A N 1
ATOM 542 C CA . ASN A 1 70 ? 9.796 -8.516 -2.108 1.00 78.81 70 ASN A CA 1
ATOM 543 C C . ASN A 1 70 ? 9.304 -8.910 -0.706 1.00 78.81 70 ASN A C 1
ATOM 545 O O . ASN A 1 70 ? 9.776 -9.896 -0.131 1.00 78.81 70 ASN A O 1
ATOM 549 N N . LEU A 1 71 ? 8.307 -8.196 -0.179 1.00 75.94 71 LEU A N 1
ATOM 550 C CA . LEU A 1 71 ? 7.670 -8.506 1.099 1.00 75.94 71 LEU A CA 1
ATOM 551 C C . LEU A 1 71 ? 6.971 -9.873 1.077 1.00 75.94 71 LEU A C 1
ATOM 553 O O . LEU A 1 71 ? 7.175 -10.694 1.978 1.00 75.94 71 LEU A O 1
ATOM 557 N N . MET A 1 72 ? 6.199 -10.159 0.028 1.00 72.88 72 MET A N 1
ATOM 558 C CA . MET A 1 72 ? 5.478 -11.428 -0.106 1.00 72.88 72 MET A CA 1
ATOM 559 C C . MET A 1 72 ? 6.426 -12.608 -0.377 1.00 72.88 72 MET A C 1
ATOM 561 O O . MET A 1 72 ? 6.286 -13.675 0.227 1.00 72.88 72 MET A O 1
ATOM 565 N N . SER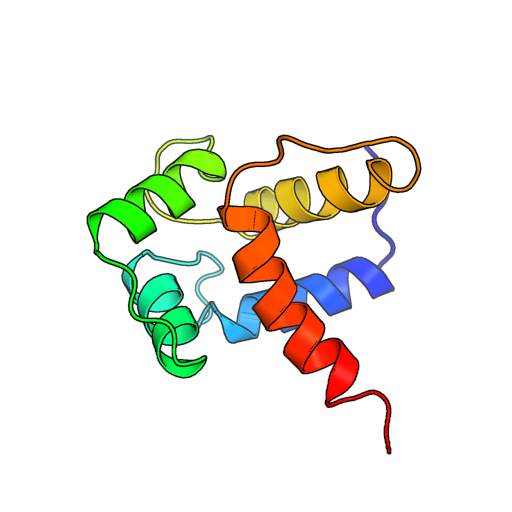 A 1 73 ? 7.460 -12.408 -1.196 1.00 68.00 73 SER A N 1
ATOM 566 C CA . SER A 1 73 ? 8.499 -13.403 -1.498 1.00 68.00 73 SER A CA 1
ATOM 567 C C . SER A 1 73 ? 9.321 -13.773 -0.258 1.00 68.00 73 SER A C 1
ATOM 569 O O . SER A 1 73 ? 9.603 -14.953 -0.013 1.00 68.00 73 SER A O 1
ATOM 571 N N . ARG A 1 74 ? 9.620 -12.795 0.612 1.00 64.06 74 ARG A N 1
ATOM 572 C CA . ARG A 1 74 ? 10.248 -13.056 1.919 1.00 64.06 74 ARG A CA 1
ATOM 573 C C . ARG A 1 74 ? 9.402 -13.989 2.791 1.00 64.06 74 ARG A C 1
ATOM 575 O O . ARG A 1 74 ? 9.977 -14.859 3.444 1.00 64.06 74 ARG A O 1
ATOM 582 N N . LYS A 1 75 ? 8.064 -13.902 2.769 1.00 56.12 75 LYS A N 1
ATOM 583 C CA . LYS A 1 75 ? 7.194 -14.844 3.508 1.00 56.12 75 LYS A CA 1
ATOM 584 C C . LYS A 1 75 ? 7.186 -16.252 2.916 1.00 56.12 75 LYS A C 1
ATOM 586 O O . LYS A 1 75 ? 7.169 -17.209 3.687 1.00 56.12 75 LYS A O 1
ATOM 591 N N . VAL A 1 76 ? 7.240 -16.399 1.589 1.00 59.06 76 VAL A N 1
ATOM 592 C CA . VAL A 1 76 ? 7.261 -17.722 0.926 1.00 59.06 76 VAL A CA 1
ATOM 593 C C . VAL A 1 76 ? 8.493 -18.533 1.349 1.00 59.06 76 VAL A C 1
ATOM 595 O O . VAL A 1 76 ? 8.390 -19.738 1.580 1.00 59.06 76 VAL A O 1
ATOM 598 N N . LYS A 1 77 ? 9.641 -17.876 1.565 1.00 52.03 77 LYS A N 1
ATOM 599 C CA . LYS A 1 77 ? 10.853 -18.520 2.10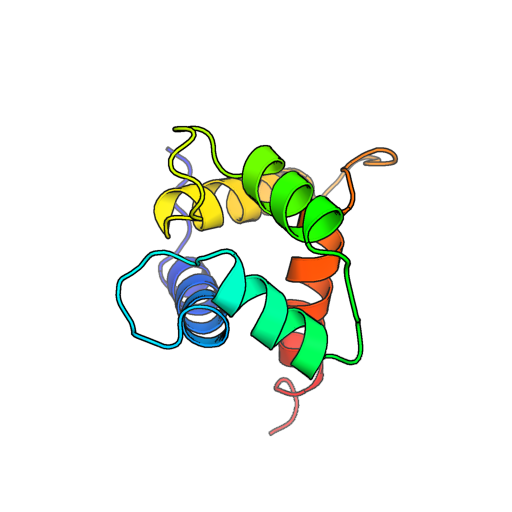3 1.00 52.03 77 LYS A CA 1
ATOM 600 C C . LYS A 1 77 ? 10.789 -18.837 3.602 1.00 52.03 77 LYS A C 1
ATOM 602 O O . LYS A 1 77 ? 11.468 -19.755 4.053 1.00 52.03 77 LYS A O 1
ATOM 607 N N . VAL A 1 78 ? 9.967 -18.120 4.373 1.00 53.03 78 VAL A N 1
ATOM 608 C CA . VAL A 1 78 ? 9.807 -18.289 5.835 1.00 53.03 78 VAL A CA 1
ATOM 609 C C . VAL A 1 78 ? 8.650 -19.248 6.171 1.00 53.03 78 VAL A C 1
ATOM 611 O O . VAL A 1 78 ? 8.072 -19.228 7.252 1.00 53.03 78 VAL A O 1
ATOM 614 N N . SER A 1 79 ? 8.330 -20.184 5.279 1.00 46.31 79 SER A N 1
ATOM 615 C CA . SER A 1 79 ? 7.621 -21.403 5.666 1.00 46.31 79 SER A CA 1
ATOM 616 C C . SER A 1 79 ? 8.654 -22.466 6.028 1.00 46.31 79 SER A C 1
ATOM 618 O O . SER A 1 79 ? 9.104 -23.200 5.150 1.00 46.31 79 SER A O 1
ATOM 620 N N . ARG A 1 80 ? 9.069 -22.507 7.309 1.00 51.00 80 ARG A N 1
ATOM 621 C CA . ARG A 1 80 ? 9.243 -23.762 8.088 1.00 51.00 80 ARG A CA 1
ATOM 622 C C . ARG A 1 80 ? 9.874 -23.650 9.480 1.00 51.00 80 ARG A C 1
ATOM 624 O O . ARG A 1 80 ? 9.820 -24.649 10.186 1.00 51.00 80 ARG A O 1
ATOM 631 N N . SER A 1 81 ? 10.374 -22.502 9.937 1.00 45.88 81 SER A N 1
ATOM 632 C CA . SER A 1 81 ? 10.933 -22.422 11.300 1.00 45.88 81 SER A CA 1
ATOM 633 C C . SER A 1 81 ? 10.673 -21.068 11.960 1.00 45.88 81 SER A C 1
ATOM 635 O O . SER A 1 81 ? 11.175 -20.052 11.499 1.00 45.88 81 SER A O 1
ATOM 637 N N . SER A 1 82 ? 9.876 -21.086 13.033 1.00 54.59 82 SER A N 1
ATOM 638 C CA . SER A 1 82 ? 9.743 -20.079 14.101 1.00 54.59 82 SER A CA 1
ATOM 639 C C . SER A 1 82 ? 10.029 -18.611 13.742 1.00 54.59 82 SER A C 1
ATOM 6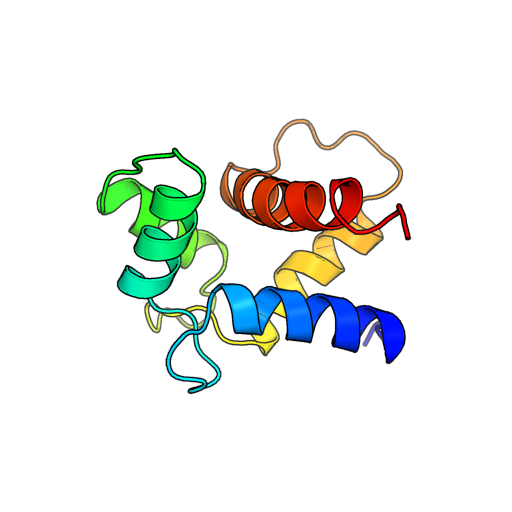41 O O . SER A 1 82 ? 11.137 -18.125 13.947 1.00 54.59 82 SER A O 1
ATOM 643 N N . ALA A 1 83 ? 9.007 -17.854 13.334 1.00 47.41 83 ALA A N 1
ATOM 644 C CA . ALA A 1 83 ? 9.091 -16.394 13.221 1.00 47.41 83 ALA A CA 1
ATOM 645 C C . ALA A 1 83 ? 8.238 -15.720 14.309 1.00 47.41 83 ALA A C 1
ATOM 647 O O . ALA A 1 83 ? 7.092 -15.330 14.087 1.00 47.41 83 ALA A O 1
ATOM 648 N N . SER A 1 84 ? 8.810 -15.601 15.510 1.00 45.31 84 SER A N 1
ATOM 649 C CA . SER A 1 84 ? 8.180 -14.942 16.664 1.00 45.31 84 SER A CA 1
ATOM 650 C C . SER A 1 84 ? 8.276 -13.405 16.629 1.00 45.31 84 SER A C 1
ATOM 652 O O . SER A 1 84 ? 7.764 -12.765 17.537 1.00 45.31 84 SER A O 1
ATOM 654 N N . HIS A 1 85 ? 8.898 -12.803 15.602 1.00 44.97 85 HIS A N 1
ATOM 655 C CA . HIS A 1 85 ? 9.212 -11.361 15.579 1.00 44.97 85 HIS A CA 1
ATOM 656 C C . HIS A 1 85 ? 9.074 -10.670 14.203 1.00 44.97 85 HIS A C 1
ATOM 658 O O . HIS A 1 85 ? 9.706 -9.647 13.974 1.00 44.97 85 HIS A O 1
ATOM 664 N N . ALA A 1 86 ? 8.273 -11.188 13.262 1.00 45.12 86 ALA A N 1
ATOM 665 C CA . ALA A 1 86 ? 7.968 -10.412 12.051 1.00 45.12 86 ALA A CA 1
ATOM 666 C C . ALA A 1 86 ? 6.948 -9.315 12.402 1.00 45.12 86 ALA A C 1
ATOM 668 O O . ALA A 1 86 ? 5.786 -9.630 12.685 1.00 45.12 86 ALA A O 1
ATOM 669 N N . ASN A 1 87 ? 7.419 -8.067 12.444 1.00 51.12 87 ASN A N 1
ATOM 670 C CA . ASN A 1 87 ? 6.638 -6.882 12.777 1.00 51.12 87 ASN A CA 1
ATOM 671 C C . ASN A 1 87 ? 5.378 -6.740 11.894 1.00 51.12 87 ASN A C 1
ATOM 673 O O . ASN A 1 87 ? 5.336 -7.079 10.711 1.00 51.12 87 ASN A O 1
ATOM 677 N N . THR A 1 88 ? 4.337 -6.282 12.575 1.00 56.81 88 THR A N 1
ATOM 678 C CA . THR A 1 88 ? 2.947 -5.900 12.285 1.00 56.81 88 THR A CA 1
ATOM 679 C C . THR A 1 88 ? 2.428 -5.780 10.831 1.00 56.81 88 THR A C 1
ATOM 681 O O . THR A 1 88 ? 1.277 -6.164 10.595 1.00 56.81 88 THR A O 1
ATOM 684 N N . VAL A 1 89 ? 3.196 -5.322 9.835 1.00 57.47 89 VAL A N 1
ATOM 685 C CA . VAL A 1 89 ? 2.682 -4.994 8.477 1.00 57.47 89 VAL A CA 1
ATOM 686 C C . VAL A 1 89 ? 2.281 -6.214 7.668 1.00 57.47 89 VAL A C 1
ATOM 688 O O . VAL A 1 89 ? 1.139 -6.352 7.224 1.00 57.47 89 VAL A O 1
ATOM 691 N N . ALA A 1 90 ? 3.209 -7.158 7.533 1.00 55.25 90 ALA A N 1
ATOM 692 C CA . ALA A 1 90 ? 3.027 -8.348 6.716 1.00 55.25 90 ALA A CA 1
ATOM 693 C C . ALA A 1 90 ? 2.009 -9.329 7.320 1.00 55.25 90 ALA A C 1
ATOM 695 O O . ALA A 1 90 ? 1.643 -10.304 6.671 1.00 55.25 90 ALA A O 1
ATOM 696 N N . ARG A 1 91 ? 1.560 -9.112 8.565 1.00 58.03 91 ARG A N 1
ATOM 697 C CA . ARG A 1 91 ? 0.427 -9.827 9.173 1.00 58.03 91 ARG A CA 1
ATOM 698 C C . ARG A 1 91 ? -0.912 -9.171 8.855 1.00 58.03 91 ARG A C 1
ATOM 700 O O . ARG A 1 91 ? -1.873 -9.895 8.624 1.00 58.03 91 ARG A O 1
ATOM 707 N N . ARG A 1 92 ? -0.983 -7.837 8.834 1.00 60.75 92 ARG A N 1
ATOM 708 C CA . ARG A 1 92 ? -2.218 -7.097 8.519 1.00 60.75 92 ARG A CA 1
ATOM 709 C C . ARG A 1 92 ? -2.534 -7.182 7.029 1.00 60.75 92 ARG A C 1
ATOM 711 O O . ARG A 1 92 ? -3.658 -7.539 6.695 1.00 60.75 92 ARG A O 1
ATOM 718 N N . ILE A 1 93 ? -1.529 -7.001 6.162 1.00 61.12 93 ILE A N 1
ATOM 719 C CA . ILE A 1 93 ? -1.654 -7.241 4.712 1.00 61.12 93 ILE A CA 1
ATOM 720 C C . ILE A 1 93 ? -2.028 -8.704 4.448 1.00 61.12 93 ILE A C 1
ATOM 722 O O . ILE A 1 93 ? -2.976 -8.980 3.722 1.00 61.12 93 ILE A O 1
ATOM 726 N N . ASP A 1 94 ? -1.365 -9.654 5.111 1.00 60.72 94 ASP A N 1
ATOM 727 C CA . ASP A 1 94 ? -1.714 -11.070 4.983 1.00 60.72 94 ASP A CA 1
ATOM 728 C C . ASP A 1 94 ? -3.124 -11.367 5.473 1.00 60.72 94 ASP A C 1
ATOM 730 O O . ASP A 1 94 ? -3.788 -12.128 4.803 1.00 60.72 94 ASP A O 1
ATOM 734 N N . HIS A 1 95 ? -3.639 -10.730 6.530 1.00 54.41 95 HIS A N 1
ATOM 735 C CA . HIS A 1 95 ? -5.040 -10.876 6.940 1.00 54.41 95 HIS A CA 1
ATOM 736 C C . HIS A 1 95 ? -6.016 -10.359 5.871 1.00 54.41 95 HIS A C 1
ATOM 738 O O . HIS A 1 95 ? -7.040 -10.998 5.643 1.00 54.41 95 HIS A O 1
ATOM 744 N N . VAL A 1 96 ? -5.694 -9.265 5.165 1.00 59.59 96 VAL A N 1
ATOM 745 C CA . VAL A 1 96 ? -6.478 -8.786 4.004 1.00 59.59 96 VAL A CA 1
ATOM 746 C C . VAL A 1 96 ? -6.541 -9.863 2.919 1.00 59.59 96 VAL A C 1
ATOM 748 O O . VAL A 1 96 ? -7.614 -10.202 2.416 1.00 59.59 96 VAL A O 1
ATOM 751 N N . LEU A 1 97 ? -5.388 -10.456 2.603 1.00 60.97 97 LEU A N 1
ATOM 752 C CA . LEU A 1 97 ? -5.257 -11.492 1.579 1.00 60.97 97 LEU A CA 1
ATOM 753 C C . LEU A 1 97 ? -5.816 -12.844 2.024 1.00 60.97 97 LEU A C 1
ATOM 755 O O . LEU A 1 97 ? -6.393 -13.568 1.217 1.00 60.97 97 LEU A O 1
ATOM 759 N N . LEU A 1 98 ? -5.729 -13.170 3.311 1.00 54.62 98 LEU A N 1
ATOM 760 C CA . LEU A 1 98 ? -6.302 -14.366 3.921 1.00 54.62 98 LEU A CA 1
ATOM 761 C C . LEU A 1 98 ? -7.827 -14.266 3.955 1.00 54.62 98 LEU A C 1
ATOM 763 O O . LEU A 1 98 ? -8.498 -15.272 3.734 1.00 54.62 98 LEU A O 1
ATOM 767 N N . CYS A 1 99 ? -8.377 -13.064 4.167 1.00 51.84 99 CYS A N 1
ATOM 768 C CA . CYS A 1 99 ? -9.812 -12.811 4.068 1.00 51.84 99 CYS A CA 1
ATOM 769 C C . CYS A 1 99 ? -10.310 -13.118 2.647 1.00 51.84 99 CYS A C 1
ATOM 771 O O . CYS A 1 99 ? -11.332 -13.783 2.491 1.00 51.84 99 CYS A O 1
ATOM 773 N N . ARG A 1 100 ? -9.535 -12.776 1.605 1.00 52.59 100 ARG A N 1
ATOM 774 C CA . ARG A 1 100 ? -9.799 -13.193 0.213 1.00 52.59 100 ARG A CA 1
ATOM 775 C C . ARG A 1 100 ? -9.591 -14.702 -0.006 1.00 52.59 100 ARG A C 1
ATOM 777 O O . ARG A 1 100 ? -10.443 -15.356 -0.599 1.00 52.59 100 ARG A O 1
ATOM 784 N N . ARG A 1 101 ? -8.532 -15.298 0.555 1.00 46.47 101 ARG A N 1
ATOM 785 C CA . ARG A 1 101 ? -8.236 -16.745 0.457 1.00 46.47 101 ARG A CA 1
ATOM 786 C C . ARG A 1 101 ? -9.285 -17.636 1.144 1.00 46.47 101 ARG A C 1
ATOM 788 O O . ARG A 1 101 ? -9.463 -18.785 0.743 1.00 46.47 101 ARG A O 1
ATOM 795 N N . LEU A 1 102 ? -9.990 -17.120 2.154 1.00 42.94 102 LEU A N 1
ATOM 796 C CA . LEU A 1 102 ? -11.100 -17.798 2.839 1.00 42.94 102 LEU A CA 1
ATOM 797 C C . LEU A 1 102 ? -12.473 -17.500 2.214 1.00 42.94 102 LEU A C 1
ATOM 799 O O . LEU A 1 102 ? -13.365 -18.340 2.324 1.00 42.94 102 LEU A O 1
ATOM 803 N N . THR A 1 103 ? -12.649 -16.365 1.530 1.00 44.75 103 THR A N 1
ATOM 804 C CA . THR A 1 103 ? -13.923 -16.004 0.872 1.00 44.75 103 THR A CA 1
ATOM 805 C C . THR A 1 103 ? -14.026 -16.433 -0.595 1.00 44.75 103 THR A C 1
ATOM 807 O O . THR A 1 103 ? -15.137 -16.483 -1.108 1.00 44.75 103 THR A O 1
ATOM 810 N N . TRP A 1 104 ? -12.930 -16.843 -1.248 1.00 46.94 104 TRP A N 1
ATOM 811 C CA . TRP A 1 104 ? -12.934 -17.288 -2.656 1.00 46.94 104 TRP A CA 1
ATOM 812 C C . TRP A 1 104 ? -12.476 -18.737 -2.895 1.00 46.94 104 TRP A C 1
ATOM 814 O O . TRP A 1 104 ? -12.230 -19.138 -4.028 1.00 46.94 104 TRP A O 1
ATOM 824 N N . ARG A 1 105 ? -12.438 -19.580 -1.852 1.00 35.12 105 ARG A N 1
ATOM 825 C CA . ARG A 1 105 ? -12.322 -21.049 -1.997 1.00 35.12 105 ARG A CA 1
ATOM 826 C C . ARG A 1 105 ? -13.655 -21.768 -1.766 1.00 35.12 105 ARG A C 1
ATOM 828 O O . ARG A 1 105 ? -13.686 -22.829 -1.147 1.00 35.12 105 ARG A O 1
ATOM 835 N N . LYS A 1 106 ? -14.755 -21.173 -2.228 1.00 39.72 106 LYS A N 1
ATOM 836 C CA . LYS A 1 106 ? -16.055 -21.830 -2.429 1.00 39.72 106 LYS A CA 1
ATOM 837 C C . LYS A 1 106 ? -16.845 -21.077 -3.501 1.00 39.72 106 LYS A C 1
ATOM 839 O O . LYS A 1 106 ? -17.705 -20.275 -3.155 1.00 39.72 106 LYS A O 1
ATOM 844 N N . ASN A 1 107 ? -16.550 -21.346 -4.768 1.00 33.34 107 ASN A N 1
ATOM 845 C CA . ASN A 1 107 ? -17.556 -21.738 -5.760 1.00 33.34 107 ASN A CA 1
ATOM 846 C C . ASN A 1 107 ? -16.864 -22.272 -7.013 1.00 33.34 107 ASN A C 1
ATOM 848 O O . ASN A 1 107 ? -16.024 -21.531 -7.561 1.00 33.34 107 ASN A O 1
#

Solvent-accessible surface area (backbone atoms only — not comparable to full-atom values): 6522 Å² total; per-residue (Å²): 128,88,78,72,48,73,69,55,49,48,55,51,50,59,53,45,57,66,40,26,82,85,70,83,60,49,35,38,57,67,36,50,49,51,46,42,43,74,72,75,41,84,79,51,70,68,53,48,50,54,45,41,58,76,56,27,82,86,70,80,69,39,42,38,59,68,44,50,48,51,57,53,52,55,51,67,71,63,70,84,72,89,79,93,74,78,67,70,47,72,56,54,55,43,48,59,52,45,52,48,61,69,68,67,75,74,128

Sequence (107 aa):
MDLLTEEQISEFQEAFCLFDKDGDGCITLEELGTVIKSLGQNPSEEELQEMIREVDSDGNGTIEFAEFLNLMSRKVKVSRSSASHANTVARRIDHVLLCRRLTWRKN

Nearest PDB structures (foldseek):
  6u3a-assembly1_A  TM=9.206E-01  e=3.235E-09  Homo sapiens
  6dad-assembly2_B  TM=9.371E-01  e=4.367E-09  Homo sapiens
  1l7z-assembly1_A  TM=9.168E-01  e=9.528E-09  Homo sapiens
  7ygw-assembly1_A  TM=8.067E-01  e=1.203E-05  Mus musculus
  5h0p-assembly1_A  TM=7.948E-01  e=1.529E-05  Homo sapiens

InterPro domains:
  IPR002048 EF-hand domain [PF13499] (11-73)
  IPR002048 EF-hand domain [PS50222] (7-42)
  IPR002048 EF-hand domain [PS50222] (43-78)
  IPR002048 EF-hand domain [SM00054] (11-39)
  IPR002048 EF-hand domain [SM00054] (47-75)
  IPR002048 EF-hand domain [cd00051] (11-73)
  IPR011992 EF-hand domain pair [SSF47473] (3-75)
  IPR018247 EF-Hand 1, calcium-binding site [PS00018] (20-32)
  IPR018247 EF-Hand 1, calcium-binding site [PS00018] (56-68)
  IPR050230 Calmodulin/Myosin light chain/Troponin C-like [PTHR23048] (4-81)